Protein AF-A0A069PMW6-F1 (afdb_monomer)

Organism: NCBI:txid60547

InterPro domains:
  IPR008471 MnmC-like methyltransferase [PF05430] (76-139)
  IPR029063 S-adenosyl-L-methionine-dependent methyltransferase superfamily [G3DSA:3.40.50.150] (1-145)

Radius of gyration: 25.97 Å; Cα contacts (8 Å, |Δi|>4): 216; chains: 1; bounding box: 76×55×66 Å

Sequence (167 aa):
MFLQGNGLPGRWQGQPRFTVLETGFGMGINFLATWAAWRSDPARCERLHFVSIEKHPLSAQDLRCAYAATVTDESLATLAAMLADAWPPLVPGAHQLPFDAGRVTLTLAFGDAADVLPTLSLRANAFFSTALRPRRTPTCGRPRSSVRSRVSPTTARRSPPTPAPET

Secondary structure (DSSP, 8-state):
--TGGGTTTGGGTT-SEEEEEEE--TT-HHHHHHHHHHHH-TT--SEEEEEEEESSPPPHHHHHHHHHHH---HHHHHHHHHHHHSPPPS-SEEEEEEEGGGTEEEEEEES-HHHHGGG-----SEEEE--------------------------------------

Mean predicted aligned error: 11.06 Å

Nearest PDB structures (foldseek):
  3sgl-assembly1_A  TM=8.941E-01  e=2.705E-12  Yersinia pestis
  3pvc-assembly1_A  TM=8.793E-01  e=3.282E-12  Yersinia pestis
  5b3g-assembly1_B  TM=5.233E-01  e=8.475E-02  Arabidopsis thaliana
  5b3g-assembly1_A  TM=5.828E-01  e=3.732E-01  Arabidopsis thaliana
  5b3h-assembly1_B  TM=4.634E-01  e=4.528E-01  Arabidopsis thaliana

Structure (mmCIF, N/CA/C/O backbone):
data_AF-A0A069PMW6-F1
#
_entry.id   AF-A0A069PMW6-F1
#
loop_
_atom_site.group_PDB
_atom_site.id
_atom_site.type_symbol
_atom_site.label_atom_id
_atom_site.label_alt_id
_atom_site.label_comp_id
_atom_site.label_asym_id
_atom_site.label_entity_id
_atom_site.label_seq_id
_atom_site.pdbx_PDB_ins_code
_atom_site.Cartn_x
_atom_site.Cartn_y
_atom_site.Cartn_z
_atom_site.occupancy
_atom_site.B_iso_or_equiv
_atom_site.auth_seq_id
_atom_site.auth_comp_id
_atom_site.auth_asym_id
_atom_site.auth_atom_id
_atom_site.pdbx_PDB_model_num
ATOM 1 N N . MET A 1 1 ? 3.753 13.702 4.178 1.00 61.84 1 MET A N 1
ATOM 2 C CA . MET A 1 1 ? 3.633 14.260 2.813 1.00 61.84 1 MET A CA 1
ATOM 3 C C . MET A 1 1 ? 2.418 13.755 2.021 1.00 61.84 1 MET A C 1
ATOM 5 O O . MET A 1 1 ? 1.779 14.613 1.452 1.00 61.84 1 MET A O 1
ATOM 9 N N . PHE A 1 2 ? 1.974 12.487 2.014 1.00 76.50 2 PHE A N 1
ATOM 10 C CA . PHE A 1 2 ? 0.646 12.140 1.426 1.00 76.50 2 PHE A CA 1
ATOM 11 C C . PHE A 1 2 ? -0.470 11.890 2.455 1.00 76.50 2 PHE A C 1
ATOM 13 O O . PHE A 1 2 ? -1.629 12.194 2.183 1.00 76.50 2 PHE A O 1
ATOM 20 N N . LEU A 1 3 ? -0.117 11.423 3.659 1.00 80.06 3 LEU A N 1
ATOM 21 C CA . LEU A 1 3 ? -1.062 11.170 4.756 1.00 80.06 3 LEU A CA 1
ATOM 22 C C . LEU A 1 3 ? -1.833 12.434 5.174 1.00 80.06 3 LEU A C 1
ATOM 24 O O . LEU A 1 3 ? -3.049 12.491 5.015 1.00 80.06 3 LEU A O 1
ATOM 28 N N . GLN A 1 4 ? -1.126 13.479 5.620 1.00 81.81 4 GLN A N 1
ATOM 29 C CA . GLN A 1 4 ? -1.753 14.746 6.026 1.00 81.81 4 GLN A CA 1
ATOM 30 C C . GLN A 1 4 ? -2.557 15.397 4.891 1.00 81.81 4 GLN A C 1
ATOM 32 O O . GLN A 1 4 ? -3.679 15.838 5.117 1.00 81.81 4 GLN A O 1
ATOM 37 N N . GLY A 1 5 ? -2.033 15.388 3.658 1.00 83.12 5 GLY A N 1
ATOM 38 C CA . GLY A 1 5 ? -2.727 15.939 2.486 1.00 83.12 5 GLY A CA 1
ATOM 39 C C . GLY A 1 5 ? -4.024 15.207 2.125 1.00 83.12 5 GLY A C 1
ATOM 40 O O . GLY A 1 5 ? -4.877 15.771 1.451 1.00 83.12 5 GLY A O 1
ATOM 41 N N . ASN A 1 6 ? -4.204 13.975 2.608 1.00 87.44 6 ASN A N 1
ATOM 42 C CA . ASN A 1 6 ? -5.427 13.193 2.441 1.00 87.44 6 ASN A CA 1
ATOM 43 C C . ASN A 1 6 ? -6.307 13.169 3.701 1.00 87.44 6 ASN A C 1
ATOM 45 O O . ASN A 1 6 ? -7.272 12.404 3.732 1.00 87.44 6 ASN A O 1
ATOM 49 N N . GLY A 1 7 ? -6.006 13.979 4.726 1.00 87.88 7 GLY A N 1
ATOM 50 C CA . GLY A 1 7 ? -6.760 14.026 5.984 1.00 87.88 7 GLY A CA 1
ATOM 51 C C . GLY A 1 7 ? -6.569 12.791 6.871 1.00 87.88 7 GLY A C 1
ATOM 52 O O . GLY A 1 7 ? -7.466 12.435 7.636 1.00 87.88 7 GLY A O 1
ATOM 53 N N . LEU A 1 8 ? -5.432 12.102 6.741 1.00 89.44 8 LEU A N 1
ATOM 54 C CA . LEU A 1 8 ? -5.076 10.950 7.567 1.00 89.44 8 LEU A CA 1
ATOM 55 C C . LEU A 1 8 ? -4.234 11.388 8.776 1.00 89.44 8 LEU A C 1
ATOM 57 O O . LEU A 1 8 ? -3.388 12.276 8.628 1.00 89.44 8 LEU A O 1
ATOM 61 N N . PRO A 1 9 ? -4.434 10.773 9.956 1.00 91.31 9 PRO A N 1
ATOM 62 C CA . PRO A 1 9 ? -5.244 9.568 10.194 1.00 91.31 9 PRO A CA 1
ATOM 63 C C . PRO A 1 9 ? -6.767 9.782 10.288 1.00 91.31 9 PRO A C 1
ATOM 65 O O . PRO A 1 9 ? -7.516 8.845 10.038 1.00 91.31 9 PRO A O 1
ATOM 68 N N . GLY A 1 10 ? -7.246 10.996 10.579 1.00 93.75 10 GLY A N 1
ATOM 69 C CA . GLY A 1 10 ? -8.640 11.240 10.992 1.00 93.75 10 GLY A CA 1
ATOM 70 C C . GLY A 1 10 ? -9.726 10.592 10.122 1.00 93.75 10 GLY A C 1
ATOM 71 O O . GLY A 1 10 ? -10.688 10.041 10.644 1.00 93.75 10 GLY A O 1
ATOM 72 N N . ARG A 1 11 ? -9.569 10.571 8.793 1.00 95.44 11 ARG A N 1
ATOM 73 C CA . ARG A 1 11 ? -10.582 9.989 7.890 1.00 95.44 11 ARG A CA 1
ATOM 74 C C . ARG A 1 11 ? -10.703 8.466 7.931 1.00 95.44 11 ARG A C 1
ATOM 76 O O . ARG A 1 11 ? -11.743 7.959 7.515 1.00 95.44 11 ARG A O 1
ATOM 83 N N . TRP A 1 12 ? -9.677 7.732 8.365 1.00 96.12 12 TRP A N 1
ATOM 84 C CA . TRP A 1 12 ? -9.797 6.278 8.516 1.00 96.12 12 TRP A CA 1
ATOM 85 C C . TRP A 1 12 ? -10.333 5.877 9.887 1.00 96.12 12 TRP A C 1
ATOM 87 O O . TRP A 1 12 ? -10.639 4.706 10.094 1.00 96.12 12 TRP A O 1
ATOM 97 N N . GLN A 1 13 ? -10.424 6.810 10.836 1.00 96.19 13 GLN A N 1
ATOM 98 C CA . GLN A 1 13 ? -10.764 6.461 12.206 1.00 96.19 13 GLN A CA 1
ATOM 99 C C . GLN A 1 13 ? -12.230 6.049 12.316 1.00 96.19 13 GLN A C 1
ATOM 101 O O . GLN A 1 13 ? -13.107 6.658 11.701 1.00 96.19 13 GLN A O 1
ATOM 106 N N . GLY A 1 14 ? -12.487 4.964 13.051 1.00 92.00 14 GLY A N 1
ATOM 107 C CA . GLY A 1 14 ? -13.832 4.398 13.205 1.00 92.00 14 GLY A CA 1
ATOM 108 C C . GLY A 1 14 ? -14.451 3.819 11.923 1.00 92.00 14 GLY A C 1
ATOM 109 O O . GLY A 1 14 ? -15.633 3.488 11.917 1.00 92.00 14 GLY A O 1
ATOM 110 N N . GLN A 1 15 ? -13.688 3.695 10.831 1.00 96.00 15 GLN A N 1
ATOM 111 C CA . GLN A 1 15 ? -14.172 3.078 9.595 1.00 96.00 15 GLN A CA 1
ATOM 112 C C . GLN A 1 15 ? -13.934 1.558 9.609 1.00 96.00 15 GLN A C 1
ATOM 114 O O . GLN A 1 15 ? -12.859 1.113 10.012 1.00 96.00 15 GLN A O 1
ATOM 119 N N . PRO A 1 16 ? -14.855 0.733 9.080 1.0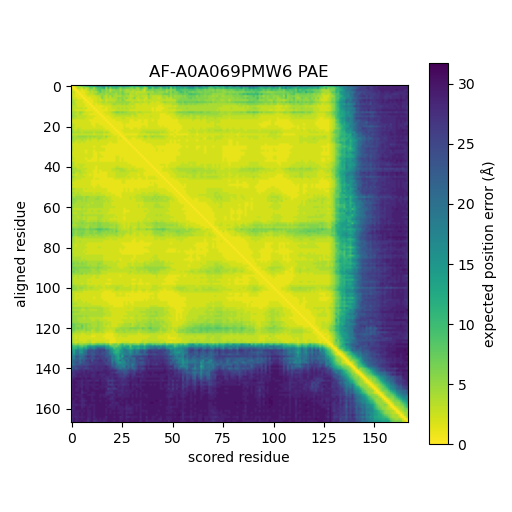0 96.62 16 PRO A N 1
ATOM 120 C CA . PRO A 1 16 ? -14.616 -0.709 8.959 1.00 96.62 16 PRO A CA 1
ATOM 121 C C . PRO A 1 16 ? -13.548 -1.026 7.899 1.00 96.62 16 PRO A C 1
ATOM 123 O O . PRO A 1 16 ? -12.825 -2.017 7.985 1.00 96.62 16 PRO A O 1
ATOM 126 N N . ARG A 1 17 ? -13.421 -0.178 6.873 1.00 97.00 17 ARG A N 1
ATOM 127 C CA . ARG A 1 17 ? -12.421 -0.325 5.813 1.00 97.00 17 ARG A CA 1
ATOM 128 C C . ARG A 1 17 ? -11.991 1.033 5.284 1.00 97.00 17 ARG A C 1
ATOM 130 O O . ARG A 1 17 ? -12.827 1.913 5.093 1.00 97.00 17 ARG A O 1
ATOM 137 N N . PHE A 1 18 ? -10.709 1.160 4.971 1.00 97.94 18 PHE A N 1
ATOM 138 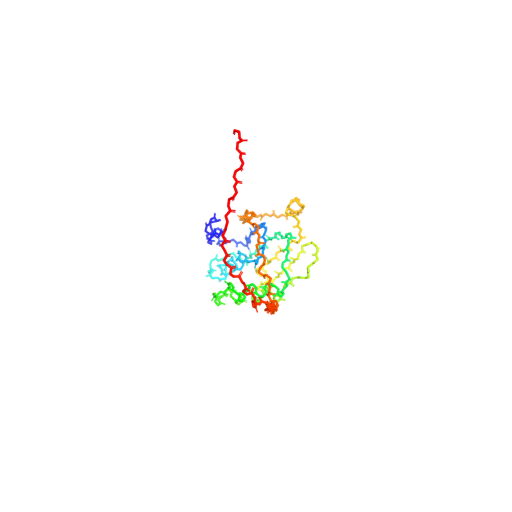C CA . PHE A 1 18 ? -10.162 2.318 4.280 1.00 97.94 18 PHE A CA 1
ATOM 139 C C . PHE A 1 18 ? -9.303 1.877 3.098 1.00 97.94 18 PHE A C 1
ATOM 141 O O . PHE A 1 18 ? -8.411 1.046 3.255 1.00 97.94 18 PHE A O 1
ATOM 148 N N . THR A 1 19 ? -9.575 2.426 1.915 1.0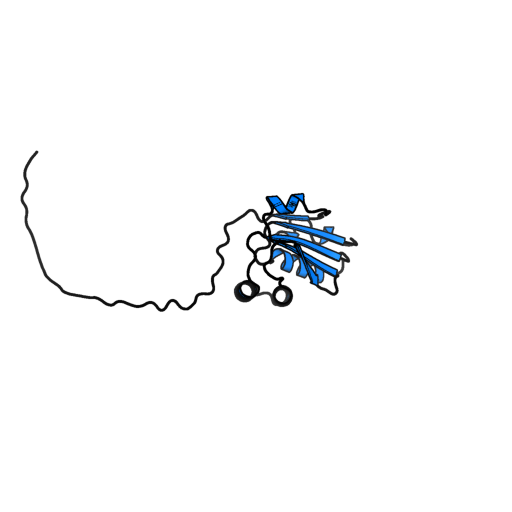0 98.12 19 THR A N 1
ATOM 149 C CA . THR A 1 19 ? -8.867 2.088 0.678 1.00 98.12 19 THR A CA 1
ATOM 150 C C . THR A 1 19 ? -8.064 3.282 0.173 1.00 98.12 19 THR A C 1
ATOM 152 O O . THR A 1 19 ? -8.620 4.359 -0.045 1.00 98.12 19 THR A O 1
ATOM 155 N N . VAL A 1 20 ? -6.767 3.093 -0.047 1.00 97.56 20 VAL A N 1
ATOM 156 C CA . VAL A 1 20 ? -5.882 4.071 -0.695 1.00 97.56 20 VAL A CA 1
ATOM 157 C C . VAL A 1 20 ? -5.577 3.578 -2.102 1.00 97.56 20 VAL A C 1
ATOM 159 O O . VAL A 1 20 ? -5.247 2.407 -2.263 1.00 97.56 20 VAL A O 1
ATOM 162 N N . LEU A 1 21 ? -5.678 4.452 -3.104 1.00 96.75 21 LEU A N 1
ATOM 163 C CA . LEU A 1 21 ? -5.191 4.183 -4.456 1.00 96.75 21 LEU A CA 1
ATOM 164 C C . LEU A 1 21 ? -3.953 5.030 -4.743 1.00 96.75 21 LEU A C 1
ATOM 166 O O . LEU A 1 21 ? -3.966 6.240 -4.534 1.00 96.75 21 LEU A O 1
ATOM 170 N N . GLU A 1 22 ? -2.909 4.404 -5.264 1.00 95.69 22 GLU A N 1
ATOM 171 C CA . GLU A 1 22 ? -1.667 5.045 -5.664 1.00 95.69 22 GLU A CA 1
ATOM 172 C C . GLU A 1 22 ? -1.311 4.732 -7.120 1.00 95.69 22 GLU A C 1
ATOM 174 O O . GLU A 1 22 ? -1.521 3.627 -7.622 1.00 95.69 22 GLU A O 1
ATOM 179 N N . THR A 1 23 ? -0.715 5.717 -7.788 1.00 93.56 23 THR A N 1
ATOM 180 C CA . THR A 1 23 ? -0.028 5.529 -9.068 1.00 93.56 23 THR A CA 1
ATOM 181 C C . THR A 1 23 ? 1.469 5.772 -8.882 1.00 93.56 23 THR A C 1
ATOM 183 O O . THR A 1 23 ? 1.874 6.866 -8.469 1.00 93.56 23 THR A O 1
ATOM 186 N N . GLY A 1 24 ? 2.279 4.766 -9.212 1.00 92.94 24 GLY A N 1
ATOM 187 C CA . GLY A 1 24 ? 3.731 4.756 -9.038 1.00 92.94 24 GLY A CA 1
ATOM 188 C C . GLY A 1 24 ? 4.147 4.294 -7.643 1.00 92.94 24 GLY A C 1
ATOM 189 O O . GLY A 1 24 ? 4.449 5.119 -6.783 1.00 92.94 24 GLY A O 1
ATOM 190 N N . PHE A 1 25 ? 4.205 2.977 -7.430 1.00 95.06 25 PHE A N 1
ATOM 191 C CA . PHE A 1 25 ? 4.628 2.389 -6.155 1.00 95.06 25 PHE A CA 1
ATOM 192 C C . PHE A 1 25 ? 6.104 2.675 -5.840 1.00 95.06 25 PHE A C 1
ATOM 194 O O . PHE A 1 25 ? 6.483 2.978 -4.707 1.00 95.06 25 PHE A O 1
ATOM 201 N N . GLY A 1 26 ? 6.972 2.573 -6.846 1.00 93.00 26 GLY A N 1
ATOM 202 C CA . GLY A 1 26 ? 8.410 2.766 -6.746 1.00 93.00 26 GLY A CA 1
ATOM 203 C C . GLY A 1 26 ? 9.071 1.845 -5.719 1.00 93.00 26 GLY A C 1
ATOM 204 O O . GLY A 1 26 ? 9.311 0.671 -5.973 1.00 93.00 26 GLY A O 1
ATOM 205 N N . MET A 1 27 ? 9.447 2.419 -4.575 1.00 93.50 27 MET A N 1
ATOM 206 C CA . MET A 1 27 ? 10.034 1.710 -3.426 1.00 93.50 27 MET A CA 1
ATOM 207 C C . MET A 1 27 ? 8.981 1.334 -2.371 1.00 93.50 27 MET A C 1
ATOM 209 O O . MET A 1 27 ? 9.327 0.766 -1.346 1.00 93.50 27 MET A O 1
ATOM 213 N N . GLY A 1 28 ? 7.713 1.702 -2.546 1.00 94.75 28 GLY A N 1
ATOM 214 C CA . GLY A 1 28 ? 6.663 1.457 -1.559 1.00 94.75 28 GLY A CA 1
ATOM 215 C C . GLY A 1 28 ? 6.744 2.335 -0.311 1.00 94.75 28 GLY A C 1
ATOM 216 O O . GLY A 1 28 ? 6.085 2.035 0.676 1.00 94.75 28 GLY A O 1
ATOM 217 N N . ILE A 1 29 ? 7.523 3.424 -0.321 1.00 93.94 29 ILE A N 1
ATOM 218 C CA . ILE A 1 29 ? 7.710 4.288 0.862 1.00 93.94 29 ILE A CA 1
ATOM 219 C C . ILE A 1 29 ? 6.380 4.868 1.357 1.00 93.94 29 ILE A C 1
ATOM 221 O O . ILE A 1 29 ? 6.139 4.919 2.560 1.00 93.94 29 ILE A O 1
ATOM 225 N N . ASN A 1 30 ? 5.487 5.256 0.445 1.00 94.44 30 ASN A N 1
ATOM 226 C CA . ASN A 1 30 ? 4.158 5.736 0.812 1.00 94.44 30 ASN A CA 1
ATOM 227 C C . ASN A 1 30 ? 3.311 4.641 1.468 1.00 94.44 30 ASN A C 1
ATOM 229 O O . ASN A 1 30 ? 2.649 4.909 2.471 1.00 94.44 30 ASN A O 1
ATOM 233 N N . PHE A 1 31 ? 3.352 3.414 0.943 1.00 97.00 31 PHE A N 1
ATOM 234 C CA . PHE A 1 31 ? 2.686 2.270 1.559 1.00 97.00 31 PHE A CA 1
ATOM 235 C C . PHE A 1 31 ? 3.261 1.976 2.949 1.00 97.00 31 PHE A C 1
ATOM 237 O O . PHE A 1 31 ? 2.494 1.902 3.902 1.00 97.00 31 PHE A O 1
ATOM 244 N N . LEU A 1 32 ? 4.589 1.910 3.096 1.00 96.56 32 LEU A N 1
ATOM 245 C CA . LEU A 1 32 ? 5.257 1.675 4.381 1.00 96.56 32 LEU A CA 1
ATOM 246 C C . LEU A 1 32 ? 4.904 2.748 5.416 1.00 96.56 32 LEU A C 1
ATOM 248 O O . LEU A 1 32 ? 4.539 2.421 6.541 1.00 96.56 32 LEU A O 1
ATOM 252 N N . ALA A 1 33 ? 4.934 4.025 5.029 1.00 94.88 33 ALA A N 1
ATOM 253 C CA . ALA A 1 33 ? 4.547 5.124 5.908 1.00 94.88 33 ALA A CA 1
ATOM 254 C C . ALA A 1 33 ? 3.060 5.060 6.294 1.00 94.88 33 ALA A C 1
ATOM 256 O O . ALA A 1 33 ? 2.703 5.323 7.441 1.00 94.88 33 ALA A O 1
ATOM 257 N N . THR A 1 34 ? 2.187 4.691 5.352 1.00 96.69 34 THR A N 1
ATOM 258 C CA . THR A 1 34 ? 0.747 4.524 5.606 1.00 96.69 34 THR A CA 1
ATOM 259 C C . THR A 1 34 ? 0.487 3.363 6.548 1.00 96.69 34 THR A C 1
ATOM 261 O O . THR A 1 34 ? -0.308 3.487 7.474 1.00 96.69 34 THR A O 1
ATOM 264 N N . TRP A 1 35 ? 1.191 2.257 6.344 1.00 97.50 35 TRP A N 1
ATOM 265 C CA . TRP A 1 35 ? 1.094 1.072 7.170 1.00 97.50 35 TRP A CA 1
ATOM 266 C C . TRP A 1 35 ? 1.608 1.328 8.594 1.00 97.50 35 TRP A C 1
ATOM 268 O O . TRP A 1 35 ? 0.920 0.994 9.558 1.00 97.50 35 TRP A O 1
ATOM 278 N N . ALA A 1 36 ? 2.752 2.002 8.741 1.00 96.31 36 ALA A N 1
ATOM 279 C CA . ALA A 1 36 ? 3.273 2.422 10.041 1.00 96.31 36 ALA A CA 1
ATOM 280 C C . ALA A 1 36 ? 2.283 3.339 10.774 1.00 96.31 36 ALA A C 1
ATOM 282 O O . ALA A 1 36 ? 1.930 3.076 11.921 1.00 96.31 36 ALA A O 1
ATOM 283 N N . ALA A 1 37 ? 1.771 4.371 10.097 1.00 95.75 37 ALA A N 1
ATOM 284 C CA . ALA A 1 37 ? 0.790 5.284 10.678 1.00 95.75 37 ALA A CA 1
ATOM 285 C C . ALA A 1 37 ? -0.516 4.572 11.064 1.00 95.75 37 ALA A C 1
ATOM 287 O O . ALA A 1 37 ? -1.077 4.863 12.117 1.00 95.75 37 ALA A O 1
ATOM 288 N N . TRP A 1 38 ? -0.974 3.612 10.254 1.00 97.06 38 TRP A N 1
ATOM 289 C CA . TRP A 1 38 ? -2.129 2.781 10.583 1.00 97.06 38 TRP A CA 1
ATOM 290 C C . TRP A 1 38 ? -1.868 1.942 11.836 1.00 97.06 38 TRP A C 1
ATOM 292 O O . TRP A 1 38 ? -2.690 1.963 12.740 1.00 97.06 38 TRP A O 1
ATOM 302 N N . ARG A 1 39 ? -0.718 1.260 11.951 1.00 95.94 39 ARG A N 1
ATOM 303 C CA . ARG A 1 39 ? -0.365 0.464 13.145 1.00 95.94 39 ARG A CA 1
ATOM 304 C C . ARG A 1 39 ? -0.307 1.304 14.421 1.00 95.94 39 ARG A C 1
ATOM 306 O O . ARG A 1 39 ? -0.739 0.832 15.472 1.00 95.94 39 ARG A O 1
ATOM 313 N N . SER A 1 40 ? 0.218 2.521 14.320 1.00 95.19 40 SER A N 1
ATOM 314 C CA . SER A 1 40 ? 0.392 3.433 15.453 1.00 95.19 40 SER A CA 1
ATOM 315 C C . SER A 1 40 ? -0.896 4.129 15.892 1.00 95.19 40 SER A C 1
ATOM 317 O O . SER A 1 40 ? -0.936 4.678 16.989 1.00 95.19 40 SER A O 1
ATOM 319 N N . ASP A 1 41 ? -1.949 4.118 15.071 1.00 96.25 41 ASP A N 1
ATOM 320 C CA . ASP A 1 41 ? -3.222 4.741 15.421 1.00 96.25 41 ASP A CA 1
ATOM 321 C C . ASP A 1 41 ? -4.120 3.759 16.208 1.00 96.25 41 ASP A C 1
ATOM 323 O O . ASP A 1 41 ? -4.512 2.715 15.672 1.00 96.25 41 ASP A O 1
ATOM 327 N N . PRO A 1 42 ? -4.471 4.049 17.476 1.00 95.38 42 PRO A N 1
ATOM 328 C CA . PRO A 1 42 ? -5.387 3.212 18.251 1.00 95.38 42 PRO A CA 1
ATOM 329 C C . PRO A 1 42 ? -6.832 3.265 17.732 1.00 95.38 42 PRO A C 1
ATOM 331 O O . PRO A 1 42 ? -7.582 2.317 17.943 1.00 95.38 42 PRO A O 1
ATOM 334 N N . ALA A 1 43 ? -7.219 4.339 17.038 1.00 96.88 43 ALA A N 1
ATOM 335 C CA . ALA A 1 43 ? -8.551 4.533 16.467 1.00 96.88 43 ALA A CA 1
ATOM 336 C C . ALA A 1 43 ? -8.629 4.134 14.983 1.00 96.88 43 ALA A C 1
ATOM 338 O O . ALA A 1 43 ? -9.624 4.432 14.319 1.00 96.88 43 ALA A O 1
ATOM 339 N N . ARG A 1 44 ? -7.585 3.484 14.452 1.00 97.06 44 ARG A N 1
ATOM 340 C CA . ARG A 1 44 ? -7.474 3.041 13.054 1.00 97.06 44 ARG A CA 1
ATOM 341 C C . ARG A 1 44 ? -8.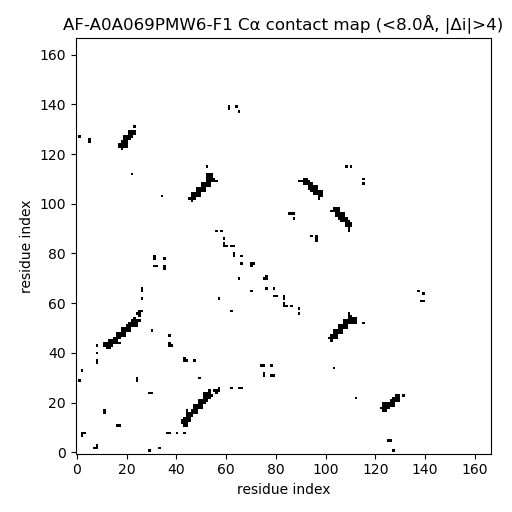693 2.264 12.555 1.00 97.06 44 ARG A C 1
ATOM 343 O O . ARG A 1 44 ? -9.380 1.591 13.321 1.00 97.06 44 ARG A O 1
ATOM 350 N N . CYS A 1 45 ? -8.895 2.279 11.238 1.00 97.38 45 CYS A N 1
ATOM 351 C CA . CYS A 1 45 ? -9.863 1.387 10.601 1.00 97.38 45 CYS A CA 1
ATOM 352 C C . CYS A 1 45 ? -9.523 -0.094 10.821 1.00 97.38 45 CYS A C 1
ATOM 354 O O . CYS A 1 45 ? -8.349 -0.452 10.938 1.00 97.38 45 CYS A O 1
ATOM 356 N N . GLU A 1 46 ? -10.530 -0.970 10.792 1.00 96.75 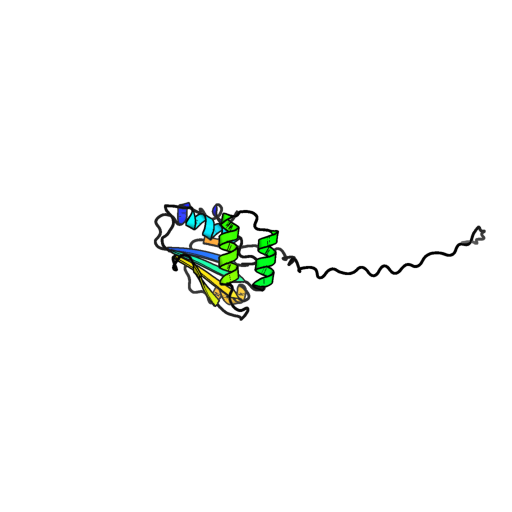46 GLU A N 1
ATOM 357 C CA . GLU A 1 46 ? -10.312 -2.414 10.977 1.00 96.75 46 GLU A CA 1
ATOM 358 C C . GLU A 1 46 ? -9.483 -3.032 9.843 1.00 96.75 46 GLU A C 1
ATOM 360 O O . GLU A 1 46 ? -8.657 -3.918 10.081 1.00 96.75 46 GLU A O 1
ATOM 365 N N . ARG A 1 47 ? -9.707 -2.565 8.605 1.00 97.88 47 ARG A N 1
ATOM 366 C CA . ARG A 1 47 ? -9.025 -3.053 7.401 1.00 97.88 47 ARG A CA 1
ATOM 367 C C . ARG A 1 47 ? -8.497 -1.920 6.530 1.00 97.88 47 ARG A C 1
ATOM 369 O O . ARG A 1 47 ? -9.269 -1.115 6.009 1.00 97.88 47 ARG A O 1
ATOM 376 N N . LEU A 1 48 ? -7.192 -1.927 6.285 1.00 98.38 48 LEU A N 1
ATOM 377 C CA . LEU A 1 48 ? -6.532 -1.053 5.323 1.00 98.38 48 LEU A CA 1
ATOM 378 C C . LEU A 1 48 ? -6.290 -1.814 4.016 1.00 98.38 48 LEU A C 1
ATOM 380 O O . LEU A 1 48 ? -5.613 -2.841 3.996 1.00 98.38 48 LEU A O 1
ATOM 384 N N . HIS A 1 49 ? -6.805 -1.287 2.909 1.00 98.50 49 HIS A N 1
ATOM 385 C CA . HIS A 1 49 ? -6.503 -1.785 1.570 1.00 98.50 49 HIS A CA 1
ATOM 386 C C . HIS A 1 49 ? -5.706 -0.732 0.811 1.00 98.50 49 HIS A C 1
ATOM 388 O O . HIS A 1 49 ? -6.198 0.354 0.532 1.00 98.50 49 HIS A O 1
ATOM 394 N N . PHE A 1 50 ? -4.460 -1.036 0.488 1.00 98.44 50 PHE A N 1
ATOM 395 C CA . PHE A 1 50 ? -3.622 -0.172 -0.324 1.00 98.44 50 PHE A CA 1
ATOM 396 C C . PHE A 1 50 ? -3.542 -0.763 -1.725 1.00 98.44 50 PHE A C 1
ATOM 398 O O . PHE A 1 50 ? -3.124 -1.903 -1.887 1.00 98.44 50 PHE A O 1
ATOM 405 N N . VAL A 1 51 ? -3.959 -0.015 -2.735 1.00 98.12 51 VAL A N 1
ATOM 406 C CA . VAL A 1 51 ? -3.875 -0.417 -4.138 1.00 98.12 51 VAL A CA 1
ATOM 407 C C . VAL A 1 51 ? -2.858 0.479 -4.806 1.00 98.12 51 VAL A C 1
ATOM 409 O O . VAL A 1 51 ? -2.983 1.695 -4.722 1.00 98.12 51 VAL A O 1
ATOM 412 N N . SER A 1 52 ? -1.853 -0.096 -5.452 1.00 97.31 52 SER A N 1
ATOM 413 C CA . SER A 1 52 ? -0.860 0.679 -6.187 1.00 97.31 52 SER A CA 1
ATOM 414 C C . SER A 1 52 ? -0.578 0.068 -7.545 1.00 97.31 52 SER A C 1
ATOM 416 O O . SER A 1 52 ? -0.588 -1.155 -7.703 1.00 97.31 52 SER A O 1
ATOM 418 N N . ILE A 1 53 ? -0.341 0.933 -8.524 1.00 96.44 53 ILE A N 1
ATOM 419 C CA . ILE A 1 53 ? -0.011 0.555 -9.896 1.00 96.44 53 ILE A CA 1
ATOM 420 C C . ILE A 1 53 ? 1.435 0.949 -10.169 1.00 96.44 53 ILE A C 1
ATOM 422 O O . ILE A 1 53 ? 1.821 2.095 -9.938 1.00 96.44 53 ILE A O 1
ATOM 426 N N . GLU A 1 54 ? 2.232 0.015 -10.677 1.00 95.81 54 GLU A N 1
ATOM 427 C CA . GLU A 1 54 ? 3.642 0.235 -10.981 1.00 95.81 54 GLU A CA 1
ATOM 428 C C . GLU A 1 54 ? 4.006 -0.312 -12.359 1.00 95.81 54 GLU A C 1
ATOM 430 O O . GLU A 1 54 ? 3.810 -1.489 -12.657 1.00 95.81 54 GLU A O 1
ATOM 435 N N . LYS A 1 55 ? 4.597 0.549 -13.188 1.00 94.94 55 LYS A N 1
ATOM 436 C CA . LYS A 1 55 ? 5.013 0.205 -14.550 1.00 94.94 55 LYS A CA 1
ATOM 437 C C . LYS A 1 55 ? 6.387 -0.464 -14.583 1.00 94.94 55 LYS A C 1
ATOM 439 O O . LYS A 1 55 ? 6.655 -1.292 -15.450 1.00 94.94 55 LYS A O 1
ATOM 444 N N . HIS A 1 56 ? 7.264 -0.103 -13.651 1.00 94.06 56 HIS A N 1
ATOM 445 C CA . HIS A 1 56 ? 8.657 -0.535 -13.595 1.00 94.06 56 HIS A CA 1
ATOM 446 C C . HIS A 1 56 ? 9.007 -1.044 -12.187 1.00 94.06 56 HIS A C 1
ATOM 448 O O . HIS A 1 56 ? 9.746 -0.378 -11.449 1.00 94.06 56 HIS A O 1
ATOM 454 N N . PRO A 1 57 ? 8.467 -2.209 -11.780 1.00 94.38 57 PRO A N 1
ATOM 455 C CA . PRO A 1 57 ? 8.709 -2.736 -10.447 1.00 94.38 57 PRO A CA 1
ATOM 456 C C . PRO A 1 57 ? 10.179 -3.113 -10.258 1.00 94.38 57 PRO A C 1
ATOM 458 O O . PRO A 1 57 ? 10.831 -3.648 -11.155 1.00 94.38 57 PRO A O 1
ATOM 461 N N . LEU A 1 58 ? 10.701 -2.833 -9.063 1.00 94.62 58 LEU A N 1
ATOM 462 C CA . LEU A 1 58 ? 12.033 -3.277 -8.659 1.00 94.62 58 LEU A CA 1
ATOM 463 C C . LEU A 1 58 ? 12.041 -4.788 -8.413 1.00 94.62 58 LEU A C 1
ATOM 465 O O . LEU A 1 58 ? 11.035 -5.365 -7.995 1.00 94.62 58 LEU A O 1
ATOM 469 N N . SER A 1 59 ? 13.205 -5.415 -8.595 1.00 95.81 59 SER A N 1
ATOM 470 C CA . SER A 1 59 ? 13.428 -6.760 -8.064 1.00 95.81 59 SER A CA 1
ATOM 471 C C . SER A 1 59 ? 13.398 -6.740 -6.535 1.00 95.81 59 SER A C 1
ATOM 473 O O . SER A 1 59 ? 13.719 -5.725 -5.914 1.00 95.81 59 SER A O 1
ATOM 475 N N . ALA A 1 60 ? 13.054 -7.871 -5.912 1.00 94.94 60 ALA A N 1
ATOM 476 C CA . ALA A 1 60 ? 13.087 -7.991 -4.453 1.00 94.94 60 ALA A CA 1
ATOM 477 C C . ALA A 1 60 ? 14.481 -7.646 -3.892 1.00 94.94 60 ALA A C 1
ATOM 479 O O . ALA A 1 60 ? 14.595 -7.004 -2.850 1.00 94.94 60 ALA A O 1
ATOM 480 N N . GLN A 1 61 ? 15.546 -8.018 -4.611 1.00 95.69 61 GLN A N 1
ATOM 481 C CA . GLN A 1 61 ? 16.917 -7.711 -4.217 1.00 95.69 61 GLN A CA 1
ATOM 482 C C . GLN A 1 61 ? 17.218 -6.209 -4.295 1.00 95.69 61 GLN A C 1
ATOM 484 O O . GLN A 1 61 ? 17.751 -5.644 -3.341 1.00 95.69 61 GLN A O 1
ATOM 489 N N . ASP A 1 62 ? 16.852 -5.545 -5.395 1.00 95.75 62 ASP A N 1
ATOM 490 C CA . ASP A 1 62 ? 17.045 -4.095 -5.536 1.00 95.75 62 ASP A CA 1
ATOM 491 C C . ASP A 1 62 ? 16.214 -3.319 -4.513 1.00 95.75 62 ASP A C 1
ATOM 493 O O . ASP A 1 62 ? 16.665 -2.299 -3.992 1.00 95.75 62 ASP A O 1
ATOM 497 N N . LEU A 1 63 ? 15.022 -3.822 -4.184 1.00 95.69 63 LEU A N 1
ATOM 498 C CA . LEU A 1 63 ? 14.166 -3.250 -3.155 1.00 95.69 63 LEU A CA 1
ATOM 499 C C . LEU A 1 63 ? 14.834 -3.315 -1.772 1.00 95.69 63 LEU A C 1
ATOM 501 O O . LEU A 1 63 ? 14.906 -2.296 -1.087 1.00 95.69 63 LEU A O 1
ATOM 505 N N . ARG A 1 64 ? 15.411 -4.466 -1.392 1.00 95.94 64 ARG A N 1
ATOM 506 C CA . ARG A 1 64 ? 16.186 -4.613 -0.143 1.00 95.94 64 ARG A CA 1
ATOM 507 C C . ARG A 1 64 ? 17.381 -3.670 -0.097 1.00 95.94 64 ARG A C 1
ATOM 509 O O . ARG A 1 64 ? 17.589 -2.999 0.911 1.00 95.94 64 ARG A O 1
ATOM 516 N N . CYS A 1 65 ? 18.140 -3.585 -1.189 1.00 95.38 65 CYS A N 1
ATOM 517 C CA . CYS A 1 65 ? 19.272 -2.666 -1.296 1.00 95.38 65 CYS A CA 1
ATOM 518 C C . CYS A 1 65 ? 18.828 -1.208 -1.115 1.00 95.38 65 CYS A C 1
ATOM 520 O O . CYS A 1 65 ? 19.458 -0.452 -0.377 1.00 95.38 65 CYS A O 1
ATOM 522 N N . ALA A 1 66 ? 17.724 -0.816 -1.755 1.00 94.06 66 ALA A N 1
ATOM 523 C CA . ALA A 1 66 ? 17.171 0.523 -1.616 1.00 94.06 66 ALA A CA 1
ATOM 524 C C . ALA A 1 66 ? 16.740 0.808 -0.170 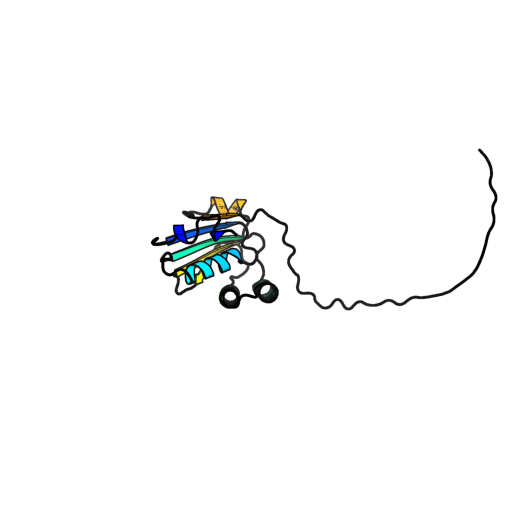1.00 94.06 66 ALA A C 1
ATOM 526 O O . ALA A 1 66 ? 17.027 1.890 0.342 1.00 94.06 66 ALA A O 1
ATOM 527 N N . TYR A 1 67 ? 16.108 -0.151 0.510 1.00 96.12 67 TYR A N 1
ATOM 528 C CA . TYR A 1 67 ? 15.726 0.000 1.913 1.00 96.12 67 TYR A CA 1
ATOM 529 C C . TYR A 1 67 ? 16.929 0.159 2.831 1.00 96.12 67 TYR A C 1
ATOM 531 O O . TYR A 1 67 ? 16.961 1.121 3.589 1.00 96.12 67 TYR A O 1
ATOM 539 N N . ALA A 1 68 ? 17.952 -0.684 2.692 1.00 93.69 68 ALA A N 1
ATOM 540 C CA . ALA A 1 68 ? 19.175 -0.573 3.487 1.00 93.69 68 ALA A CA 1
ATOM 541 C C . ALA A 1 68 ? 19.866 0.797 3.337 1.00 93.69 68 ALA A C 1
ATOM 543 O O . ALA A 1 68 ? 20.500 1.278 4.271 1.00 93.69 68 ALA A O 1
ATOM 544 N N . ALA A 1 69 ? 19.739 1.434 2.170 1.00 92.94 69 ALA A N 1
ATOM 545 C CA . ALA A 1 69 ? 20.342 2.736 1.898 1.00 92.94 69 ALA A CA 1
ATOM 546 C C . ALA A 1 69 ? 19.480 3.940 2.318 1.00 92.94 69 ALA A C 1
ATOM 548 O O . ALA A 1 69 ? 20.015 5.037 2.465 1.00 92.94 69 ALA A O 1
ATOM 549 N N . THR A 1 70 ? 18.156 3.783 2.435 1.00 90.62 70 THR A N 1
ATOM 550 C CA . THR A 1 70 ? 17.225 4.928 2.547 1.00 90.62 70 THR A CA 1
ATOM 551 C C . THR A 1 70 ? 16.291 4.885 3.751 1.00 90.62 70 THR A C 1
ATOM 553 O O . THR A 1 70 ? 15.775 5.931 4.142 1.00 90.62 70 THR A O 1
ATOM 556 N N . VAL A 1 71 ? 16.066 3.715 4.350 1.00 91.88 71 VAL A N 1
ATOM 557 C CA . VAL A 1 71 ? 15.189 3.539 5.510 1.00 91.88 71 VAL A CA 1
ATOM 558 C C . VAL A 1 71 ? 16.056 3.449 6.758 1.00 91.88 71 VAL A C 1
ATOM 560 O O . VAL A 1 71 ? 16.653 2.416 7.037 1.00 91.88 71 VAL A O 1
ATOM 563 N N . THR A 1 72 ? 16.139 4.553 7.498 1.00 90.31 72 THR A N 1
ATOM 564 C CA . THR A 1 72 ? 16.919 4.647 8.745 1.00 90.31 72 THR A CA 1
ATOM 565 C C . THR A 1 72 ? 16.062 4.532 10.003 1.00 90.31 72 THR A C 1
ATOM 567 O O . THR A 1 72 ? 16.595 4.397 11.097 1.00 90.31 72 THR A O 1
ATOM 570 N N . ASP A 1 73 ? 14.740 4.639 9.866 1.00 91.25 73 ASP A N 1
ATOM 571 C CA . ASP A 1 73 ? 13.800 4.469 10.970 1.00 91.25 73 ASP A CA 1
ATOM 572 C C . ASP A 1 73 ? 13.547 2.975 11.207 1.00 91.25 73 ASP A C 1
ATOM 574 O O . ASP A 1 73 ? 13.090 2.273 10.304 1.00 91.25 73 ASP A O 1
ATOM 578 N N . GLU A 1 74 ? 13.836 2.499 12.419 1.00 89.56 74 GLU A N 1
ATOM 579 C CA . GLU A 1 74 ? 13.755 1.080 12.793 1.00 89.56 74 GLU A CA 1
ATOM 580 C C . GLU A 1 74 ? 12.338 0.502 12.630 1.00 89.56 74 GLU A C 1
ATOM 582 O O . GLU A 1 74 ? 12.149 -0.635 12.182 1.00 89.56 74 GLU A O 1
ATOM 587 N N . SER A 1 75 ? 11.316 1.304 12.945 1.00 88.69 75 SER A N 1
ATOM 588 C CA . SER A 1 75 ? 9.924 0.869 12.834 1.00 88.69 75 SER A CA 1
ATOM 589 C C . SER A 1 75 ? 9.536 0.648 11.372 1.00 88.69 75 SER A C 1
ATOM 591 O O . SER A 1 75 ? 8.896 -0.353 11.044 1.00 88.69 75 SER A O 1
ATOM 593 N N . LEU A 1 76 ? 9.997 1.523 10.471 1.00 94.19 76 LEU A N 1
ATOM 594 C CA . LEU A 1 76 ? 9.821 1.351 9.031 1.00 94.19 76 LEU A CA 1
ATOM 595 C C . LEU A 1 76 ? 10.707 0.237 8.475 1.00 94.19 76 LEU A C 1
ATOM 597 O O . LEU A 1 76 ? 10.252 -0.476 7.585 1.00 94.19 76 LEU A O 1
ATOM 601 N N . ALA A 1 77 ? 11.928 0.060 8.981 1.00 95.38 77 ALA A N 1
ATOM 602 C CA . ALA A 1 77 ? 12.846 -0.985 8.531 1.00 95.38 77 ALA A CA 1
ATOM 603 C C . ALA A 1 77 ? 12.236 -2.382 8.719 1.00 95.38 77 ALA A C 1
ATOM 605 O O . ALA A 1 77 ? 12.275 -3.205 7.803 1.00 95.38 77 ALA A O 1
ATOM 606 N N . THR A 1 78 ? 11.565 -2.612 9.851 1.00 96.06 78 THR A N 1
ATOM 607 C CA . THR A 1 78 ? 10.827 -3.858 10.109 1.00 96.06 78 THR A CA 1
ATOM 608 C C . THR A 1 78 ? 9.709 -4.086 9.082 1.00 96.06 78 THR A C 1
ATOM 610 O O . THR A 1 78 ? 9.561 -5.186 8.547 1.00 96.06 78 THR A O 1
ATOM 613 N N . LEU A 1 79 ? 8.923 -3.051 8.760 1.00 97.69 79 LEU A N 1
ATOM 614 C CA . LEU A 1 79 ? 7.869 -3.151 7.740 1.00 97.69 79 LEU A CA 1
ATOM 615 C C . LEU A 1 79 ? 8.444 -3.372 6.335 1.00 97.69 79 LEU A C 1
ATOM 617 O O . LEU A 1 79 ? 7.895 -4.140 5.546 1.00 97.69 79 LEU A O 1
ATOM 621 N N . ALA A 1 80 ? 9.557 -2.708 6.033 1.00 97.38 80 ALA A N 1
ATOM 622 C CA . ALA A 1 80 ? 10.255 -2.797 4.762 1.00 97.38 80 ALA A CA 1
ATOM 623 C C . ALA A 1 80 ? 10.814 -4.208 4.527 1.00 97.38 80 ALA A C 1
ATOM 625 O O . ALA A 1 80 ? 10.684 -4.743 3.426 1.00 97.38 80 ALA A O 1
ATOM 626 N N . ALA A 1 81 ? 11.362 -4.840 5.570 1.00 96.69 81 ALA A N 1
ATOM 627 C CA . ALA A 1 81 ? 11.795 -6.233 5.526 1.00 96.69 81 ALA A CA 1
ATOM 628 C C . ALA A 1 81 ? 10.621 -7.176 5.218 1.00 96.69 81 ALA A C 1
ATOM 630 O O . ALA A 1 81 ? 10.703 -7.945 4.263 1.00 96.69 81 ALA A O 1
ATOM 631 N N . MET A 1 82 ? 9.493 -7.038 5.931 1.00 97.56 82 MET A N 1
ATOM 632 C CA . MET A 1 82 ? 8.291 -7.847 5.671 1.00 97.56 82 MET A CA 1
ATOM 633 C C . MET A 1 82 ? 7.772 -7.686 4.236 1.00 97.56 82 MET A C 1
ATOM 635 O O . MET A 1 82 ? 7.385 -8.665 3.601 1.00 97.56 82 MET A O 1
ATOM 639 N N . LEU A 1 83 ? 7.775 -6.461 3.705 1.00 98.06 83 LEU A N 1
ATOM 640 C CA . LEU A 1 83 ? 7.374 -6.208 2.323 1.00 98.06 83 LEU A CA 1
ATOM 641 C C . LEU A 1 83 ? 8.338 -6.853 1.319 1.00 98.06 83 LEU A C 1
ATOM 643 O O . LEU A 1 83 ? 7.892 -7.436 0.334 1.00 98.06 83 LEU A O 1
ATOM 647 N N . ALA A 1 84 ? 9.646 -6.764 1.561 1.00 97.31 84 ALA A N 1
ATOM 648 C CA . ALA A 1 84 ? 10.650 -7.367 0.694 1.00 97.31 84 ALA A CA 1
ATOM 649 C C . ALA A 1 84 ? 10.625 -8.906 0.729 1.00 97.31 84 ALA A C 1
ATOM 651 O O . ALA A 1 84 ? 10.935 -9.543 -0.279 1.00 97.31 84 ALA A O 1
ATOM 652 N N . ASP A 1 85 ? 10.264 -9.506 1.866 1.00 97.38 85 ASP A N 1
ATOM 653 C CA . ASP A 1 85 ? 10.083 -10.955 2.018 1.00 97.38 85 ASP A CA 1
ATOM 654 C C . ASP A 1 85 ? 8.842 -11.461 1.281 1.00 97.38 85 ASP A C 1
ATOM 656 O O . ASP A 1 85 ? 8.882 -12.524 0.668 1.00 97.38 85 ASP A O 1
ATOM 660 N N . ALA A 1 86 ? 7.762 -10.679 1.285 1.00 97.56 86 ALA A N 1
ATOM 661 C CA . ALA A 1 86 ? 6.518 -11.008 0.596 1.00 97.56 86 ALA A CA 1
ATOM 662 C C . ALA A 1 86 ? 6.482 -10.560 -0.879 1.00 97.56 86 ALA A C 1
ATOM 664 O O . ALA A 1 86 ? 5.442 -10.686 -1.526 1.00 97.56 86 ALA A O 1
ATOM 665 N N . TRP A 1 87 ? 7.575 -9.997 -1.407 1.00 97.94 87 TRP A N 1
ATOM 666 C CA . TRP A 1 87 ? 7.587 -9.353 -2.721 1.00 97.94 87 TRP A CA 1
ATOM 667 C C . TRP A 1 87 ? 7.189 -10.331 -3.842 1.00 97.94 87 TRP A C 1
ATOM 669 O O . TRP A 1 87 ? 7.765 -11.420 -3.926 1.00 97.94 87 TRP A O 1
ATOM 679 N N . PRO A 1 88 ? 6.222 -9.979 -4.712 1.00 96.62 88 PRO A N 1
ATOM 680 C CA . PRO A 1 88 ? 5.684 -10.927 -5.674 1.00 96.62 88 PRO A CA 1
ATOM 681 C C . PRO A 1 88 ? 6.654 -11.148 -6.847 1.00 96.62 88 PRO A C 1
ATOM 683 O O . PRO A 1 88 ? 7.530 -10.314 -7.112 1.00 96.62 88 PRO A O 1
ATOM 686 N N . PRO A 1 89 ? 6.480 -12.239 -7.613 1.00 95.69 89 PRO A N 1
ATOM 687 C CA . PRO A 1 89 ? 7.162 -12.412 -8.890 1.00 95.69 89 PRO A CA 1
ATOM 688 C C . PRO A 1 89 ? 6.881 -11.236 -9.833 1.00 95.69 89 PRO A C 1
ATOM 690 O O . PRO A 1 89 ? 5.759 -10.736 -9.895 1.00 95.69 89 PRO A O 1
ATOM 693 N N . LEU A 1 90 ? 7.882 -10.827 -10.616 1.00 95.81 90 LEU A N 1
ATOM 694 C CA . LEU A 1 90 ? 7.779 -9.709 -11.565 1.00 95.81 90 LEU A CA 1
ATOM 695 C C . LEU A 1 90 ? 7.044 -10.105 -12.854 1.00 95.81 90 LEU A C 1
ATOM 697 O O . LEU A 1 90 ? 7.581 -9.991 -13.954 1.00 95.81 90 LEU A O 1
ATOM 701 N N . VAL A 1 91 ? 5.821 -10.605 -12.708 1.00 94.75 91 VAL A N 1
ATOM 702 C CA . VAL A 1 91 ? 4.938 -10.967 -13.819 1.00 94.75 91 VAL A CA 1
ATOM 703 C C . VAL A 1 91 ? 3.784 -9.965 -13.920 1.00 94.75 91 VAL A C 1
ATOM 705 O O . VAL A 1 91 ? 3.291 -9.520 -12.880 1.00 94.75 91 VAL A O 1
ATOM 708 N N . PRO A 1 92 ? 3.342 -9.587 -15.135 1.00 91.75 92 PRO A N 1
ATOM 709 C CA . PRO A 1 92 ? 2.228 -8.656 -15.308 1.00 91.75 92 PRO A CA 1
ATOM 710 C C . PRO A 1 92 ? 0.958 -9.099 -14.574 1.00 91.75 92 PRO A C 1
ATOM 712 O O . PRO A 1 92 ? 0.694 -10.295 -14.445 1.00 91.75 92 PRO A O 1
ATOM 715 N N . GLY A 1 93 ? 0.151 -8.127 -14.146 1.00 92.81 93 GLY A N 1
ATOM 716 C CA . GLY A 1 93 ? -1.116 -8.372 -13.454 1.00 92.81 93 GLY A CA 1
ATOM 717 C C . GLY A 1 93 ? -1.127 -7.890 -12.005 1.00 92.81 93 GLY A C 1
ATOM 718 O O . GLY A 1 93 ? -0.225 -7.181 -11.558 1.00 92.81 93 GLY A O 1
ATOM 719 N N . ALA A 1 94 ? -2.196 -8.235 -11.286 1.00 95.56 94 ALA A N 1
ATOM 720 C CA . ALA A 1 94 ? -2.422 -7.804 -9.912 1.00 95.56 94 ALA A CA 1
ATOM 721 C C . ALA A 1 94 ? -1.989 -8.873 -8.904 1.00 95.56 94 ALA A C 1
ATOM 723 O O . ALA A 1 94 ? -2.427 -10.019 -8.963 1.00 95.56 94 ALA A O 1
ATOM 724 N N . HIS A 1 95 ? -1.185 -8.453 -7.932 1.00 97.62 95 HIS A N 1
ATOM 725 C CA . HIS A 1 95 ? -0.670 -9.283 -6.849 1.00 97.62 95 HIS A CA 1
ATOM 726 C C . HIS A 1 95 ? -1.270 -8.820 -5.529 1.00 97.62 95 HIS A C 1
ATOM 728 O O . HIS A 1 95 ? -1.279 -7.623 -5.247 1.00 97.62 95 HIS A O 1
ATOM 734 N N . GLN A 1 96 ? -1.772 -9.743 -4.710 1.00 97.56 96 GLN A N 1
ATOM 735 C CA . GLN A 1 96 ? -2.303 -9.420 -3.384 1.00 97.56 96 GLN A CA 1
ATOM 736 C C . GLN A 1 96 ? -1.361 -9.924 -2.297 1.00 97.56 96 GLN A C 1
ATOM 738 O O . GLN A 1 96 ? -1.093 -11.117 -2.199 1.00 97.56 96 GLN A O 1
ATOM 743 N N . LEU A 1 97 ? -0.883 -8.999 -1.472 1.00 98.31 97 LEU A N 1
ATOM 744 C CA . LEU A 1 97 ? 0.014 -9.265 -0.361 1.00 98.31 97 LEU A CA 1
ATOM 745 C C . LEU A 1 97 ? -0.720 -8.938 0.948 1.00 98.31 97 LEU A C 1
ATOM 747 O O . LEU A 1 97 ? -0.949 -7.757 1.243 1.00 98.31 97 LEU A O 1
ATOM 751 N N . PRO A 1 98 ? -1.139 -9.953 1.722 1.00 98.12 98 PRO A N 1
ATOM 752 C CA . PRO A 1 98 ? -1.734 -9.747 3.031 1.00 98.12 98 PRO A CA 1
ATOM 753 C C . PRO A 1 98 ? -0.654 -9.563 4.104 1.00 98.12 98 PRO A C 1
ATOM 755 O O . PRO A 1 98 ? 0.323 -10.303 4.173 1.00 98.12 98 PRO A O 1
ATOM 758 N N . PHE A 1 99 ? -0.885 -8.618 5.006 1.00 98.19 99 PHE A N 1
ATOM 759 C CA . PHE A 1 99 ? -0.060 -8.326 6.172 1.00 98.19 99 PHE A CA 1
ATOM 760 C C . PHE A 1 99 ? -0.944 -8.138 7.412 1.00 98.19 99 PHE A C 1
ATOM 762 O O . PHE A 1 99 ? -2.167 -8.010 7.312 1.00 98.19 99 PHE A O 1
ATOM 769 N N . ASP A 1 100 ? -0.340 -8.128 8.604 1.00 96.88 100 ASP A N 1
ATOM 770 C CA . ASP A 1 100 ? -1.057 -7.929 9.876 1.00 96.88 100 ASP A CA 1
ATOM 771 C C . ASP A 1 100 ? -2.265 -8.858 10.065 1.00 96.88 100 ASP A C 1
ATOM 773 O O . ASP A 1 100 ? -3.366 -8.419 10.407 1.00 96.88 100 ASP A O 1
ATOM 777 N N . ALA A 1 101 ? -2.060 -10.155 9.817 1.00 95.75 101 ALA A N 1
ATOM 778 C CA . ALA A 1 101 ? -3.122 -11.163 9.836 1.00 95.75 101 ALA A CA 1
ATOM 779 C C . ALA A 1 101 ? -4.298 -10.815 8.895 1.00 95.75 101 ALA A C 1
ATOM 781 O O . ALA A 1 101 ? -5.463 -11.031 9.221 1.00 95.75 101 ALA A O 1
ATOM 782 N N . GLY A 1 102 ? -3.992 -10.225 7.734 1.00 95.94 102 GLY A N 1
ATOM 783 C CA . GLY A 1 102 ? -4.966 -9.848 6.706 1.00 95.94 102 GLY A CA 1
ATOM 784 C C . GLY A 1 102 ? -5.674 -8.512 6.948 1.00 95.94 102 GLY A C 1
ATOM 785 O O . GLY A 1 102 ? -6.522 -8.121 6.146 1.00 95.94 102 GLY A O 1
ATOM 786 N N . ARG A 1 103 ? -5.343 -7.781 8.022 1.00 97.88 103 ARG A N 1
ATOM 787 C CA . ARG A 1 103 ? -5.905 -6.441 8.272 1.00 97.88 103 ARG A CA 1
ATOM 788 C C . ARG A 1 103 ? -5.319 -5.371 7.362 1.00 97.88 103 ARG A C 1
ATOM 790 O O . ARG A 1 103 ? -5.975 -4.365 7.114 1.00 97.88 103 ARG A O 1
ATOM 797 N N . VAL A 1 104 ? -4.117 -5.597 6.841 1.00 98.56 104 VAL A N 1
ATOM 798 C CA . VAL A 1 104 ? -3.503 -4.743 5.826 1.00 98.56 104 VAL A CA 1
ATOM 799 C C . VAL A 1 104 ? -3.348 -5.570 4.563 1.00 98.56 104 VAL A C 1
ATOM 801 O O . VAL A 1 104 ? -2.757 -6.640 4.589 1.00 98.56 104 VAL A O 1
ATOM 804 N N . THR A 1 105 ? -3.906 -5.107 3.452 1.00 98.56 105 THR A N 1
ATOM 805 C CA . THR A 1 105 ? -3.745 -5.760 2.149 1.00 98.56 105 THR A CA 1
ATOM 806 C C . THR A 1 105 ? -3.123 -4.774 1.182 1.00 98.56 105 THR A C 1
ATOM 808 O O . THR A 1 105 ? -3.671 -3.691 0.986 1.00 98.56 105 THR A O 1
ATOM 811 N N . LEU A 1 106 ? -2.013 -5.152 0.558 1.00 98.62 106 LEU A N 1
ATOM 812 C CA . LEU A 1 106 ? -1.463 -4.451 -0.595 1.00 98.62 106 LEU A CA 1
ATOM 813 C C . LEU A 1 106 ? -1.913 -5.176 -1.865 1.00 98.62 106 LEU A C 1
ATOM 815 O O . LEU A 1 106 ? -1.638 -6.358 -2.037 1.00 98.62 106 LEU A O 1
ATOM 819 N N . THR A 1 107 ? -2.604 -4.481 -2.761 1.00 98.25 107 THR A N 1
ATOM 820 C CA . THR A 1 107 ? -2.796 -4.921 -4.143 1.00 98.25 107 THR A CA 1
ATOM 821 C C . THR A 1 107 ? -1.835 -4.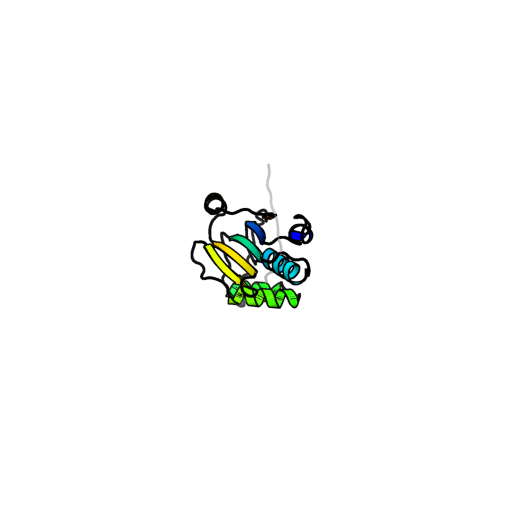149 -5.025 1.00 98.25 107 THR A C 1
ATOM 823 O O . THR A 1 107 ? -1.977 -2.939 -5.184 1.00 98.25 107 THR A O 1
ATOM 826 N N . LEU A 1 108 ? -0.854 -4.849 -5.577 1.00 97.62 108 LEU A N 1
ATOM 827 C CA . LEU A 1 108 ? 0.178 -4.278 -6.424 1.00 97.62 108 LEU A CA 1
ATOM 828 C C . LEU A 1 108 ? -0.048 -4.743 -7.861 1.00 97.62 108 LEU A C 1
ATOM 830 O O . LEU A 1 108 ? 0.099 -5.925 -8.163 1.00 97.62 108 LEU A O 1
ATOM 834 N N . ALA A 1 109 ? -0.459 -3.825 -8.729 1.00 97.12 109 ALA A N 1
ATOM 835 C CA . ALA A 1 109 ? -0.695 -4.104 -10.137 1.00 97.12 109 ALA A CA 1
ATOM 836 C C . ALA A 1 109 ? 0.522 -3.697 -10.969 1.00 97.12 109 ALA A C 1
ATOM 838 O O . ALA A 1 109 ? 0.895 -2.523 -11.002 1.00 97.12 109 ALA A O 1
ATOM 839 N N . PHE A 1 110 ? 1.132 -4.666 -11.649 1.00 96.56 110 PHE A N 1
ATOM 840 C CA . PHE A 1 110 ? 2.235 -4.423 -12.570 1.00 96.56 110 PHE A CA 1
ATOM 841 C C . PHE A 1 110 ? 1.703 -4.151 -13.974 1.00 96.56 110 PHE A C 1
ATOM 843 O O . PHE A 1 110 ? 1.160 -5.049 -14.623 1.00 96.56 110 PHE A O 1
ATOM 850 N N . GLY A 1 111 ? 1.851 -2.904 -14.422 1.00 94.50 111 GLY A N 1
ATOM 851 C CA . GLY A 1 111 ? 1.334 -2.415 -15.697 1.00 94.50 111 GLY A CA 1
ATOM 852 C C . GLY A 1 111 ? 1.343 -0.889 -15.796 1.00 94.50 111 GLY A C 1
ATOM 853 O O . GLY A 1 111 ? 1.667 -0.187 -14.835 1.00 94.50 111 GLY A O 1
ATOM 854 N N . ASP A 1 112 ? 0.996 -0.365 -16.972 1.00 93.56 112 ASP A N 1
ATOM 855 C CA . ASP A 1 112 ? 0.799 1.074 -17.149 1.00 93.56 112 ASP A CA 1
ATOM 856 C C . ASP A 1 112 ? -0.490 1.520 -16.443 1.00 93.56 112 ASP A C 1
ATOM 858 O O . ASP A 1 112 ? -1.525 0.856 -16.523 1.00 93.56 112 ASP A O 1
ATOM 862 N N . ALA A 1 113 ? -0.448 2.656 -15.747 1.00 91.94 113 ALA A N 1
ATOM 863 C CA . ALA A 1 113 ? -1.621 3.195 -15.071 1.00 91.94 113 ALA A CA 1
ATOM 864 C C . ALA A 1 113 ? -2.754 3.535 -16.050 1.00 91.94 113 ALA A C 1
ATOM 866 O O . ALA A 1 113 ? -3.916 3.371 -15.683 1.00 91.94 113 ALA A O 1
ATOM 867 N N . ALA A 1 114 ? -2.433 3.953 -17.281 1.00 91.69 114 ALA A N 1
ATOM 868 C CA . ALA A 1 114 ? -3.431 4.240 -18.309 1.00 91.69 114 ALA A CA 1
ATOM 869 C C . ALA A 1 114 ? -4.246 2.994 -18.699 1.00 91.69 114 ALA A C 1
ATOM 871 O O . ALA A 1 114 ? -5.441 3.110 -18.962 1.00 91.69 114 ALA A O 1
ATOM 872 N N . ASP A 1 115 ? -3.619 1.816 -18.665 1.00 93.62 115 ASP A N 1
ATOM 873 C CA . ASP A 1 115 ? -4.257 0.546 -19.014 1.00 93.62 115 ASP A CA 1
ATOM 874 C C . ASP A 1 115 ? -4.940 -0.098 -17.802 1.00 93.62 115 ASP A C 1
ATOM 876 O O . ASP A 1 115 ? -6.023 -0.666 -17.912 1.00 93.62 115 ASP A O 1
ATOM 880 N N . VAL A 1 116 ? -4.319 -0.003 -16.622 1.00 93.44 116 VAL A N 1
ATOM 881 C CA . VAL A 1 116 ? -4.800 -0.680 -15.412 1.00 93.44 116 VAL A CA 1
ATOM 882 C C . VAL A 1 116 ? -5.951 0.078 -14.754 1.00 93.44 116 VAL A C 1
ATOM 884 O O . VAL A 1 116 ? -6.937 -0.557 -14.382 1.00 93.44 116 VAL A O 1
ATOM 887 N N . LEU A 1 117 ? -5.875 1.409 -14.607 1.00 91.88 117 LEU A N 1
ATOM 888 C CA . LEU A 1 117 ? -6.892 2.187 -13.878 1.00 91.88 117 LEU A CA 1
ATOM 889 C C . LEU A 1 117 ? -8.329 1.945 -14.377 1.00 91.88 117 LEU A C 1
ATOM 891 O O . LEU A 1 117 ? -9.191 1.729 -13.525 1.00 91.88 117 LEU A O 1
ATOM 895 N N . PRO A 1 118 ? -8.614 1.910 -15.697 1.00 93.50 118 PRO A N 1
ATOM 896 C CA . PRO A 1 118 ? -9.964 1.642 -16.203 1.00 93.50 118 PRO A CA 1
ATOM 897 C C . PRO A 1 118 ? -10.503 0.248 -15.856 1.00 93.50 118 PRO A C 1
ATOM 899 O O . PRO A 1 118 ? -11.713 0.042 -15.859 1.00 93.50 118 PRO A O 1
ATOM 902 N N . THR A 1 119 ? -9.626 -0.716 -15.559 1.00 92.31 119 THR A N 1
ATOM 903 C CA . THR A 1 119 ? -10.014 -2.097 -15.220 1.00 92.31 119 THR A CA 1
ATOM 904 C C . THR A 1 119 ? -10.323 -2.285 -13.734 1.00 92.31 119 THR A C 1
ATOM 906 O O . THR A 1 119 ? -10.916 -3.291 -13.339 1.00 92.31 119 THR A O 1
ATOM 909 N N . LEU A 1 120 ? -9.932 -1.331 -12.883 1.00 91.12 120 LEU A N 1
ATOM 910 C CA . LEU A 1 120 ? -10.092 -1.451 -11.439 1.00 91.12 120 LEU A CA 1
ATOM 911 C C . LEU A 1 120 ? -11.526 -1.129 -11.010 1.00 91.12 120 LEU A C 1
ATOM 913 O O . LEU A 1 120 ? -11.997 -0.002 -11.122 1.00 91.12 120 LEU A O 1
ATOM 917 N N . SER A 1 121 ? -12.192 -2.113 -10.409 1.00 91.31 121 SER A N 1
ATOM 918 C CA . SER A 1 121 ? -13.473 -1.925 -9.721 1.00 91.31 121 SER A CA 1
ATOM 919 C C . SER A 1 121 ? -13.246 -1.785 -8.215 1.00 91.31 121 SER A C 1
ATOM 921 O O . SER A 1 121 ? -13.247 -2.770 -7.477 1.00 91.31 121 SER A O 1
ATOM 923 N N . LEU A 1 122 ? -13.011 -0.556 -7.747 1.00 91.81 122 LEU A N 1
ATOM 924 C CA . LEU A 1 122 ? -12.802 -0.256 -6.326 1.00 91.81 122 LEU A CA 1
ATOM 925 C C . LEU A 1 122 ? -13.360 1.114 -5.932 1.00 91.81 122 LEU A C 1
ATOM 927 O O . LEU A 1 122 ? -13.528 2.002 -6.764 1.00 91.81 122 LEU A O 1
ATOM 931 N N . ARG A 1 123 ? -13.592 1.306 -4.630 1.00 92.62 123 ARG A N 1
ATOM 932 C CA . ARG A 1 123 ? -13.922 2.608 -4.038 1.00 92.62 123 ARG A CA 1
ATOM 933 C C . ARG A 1 123 ? -12.730 3.107 -3.229 1.00 92.62 123 ARG A C 1
ATOM 935 O O . ARG A 1 123 ? -12.508 2.640 -2.115 1.00 92.62 123 ARG A O 1
ATOM 942 N N . ALA A 1 124 ? -11.976 4.050 -3.785 1.00 94.94 124 ALA A N 1
ATOM 943 C CA . ALA A 1 124 ? -10.864 4.683 -3.086 1.00 94.94 124 ALA A CA 1
ATOM 944 C C . ALA A 1 124 ? -11.375 5.769 -2.127 1.00 94.94 124 ALA A C 1
ATOM 946 O O . ALA A 1 124 ? -12.203 6.605 -2.488 1.00 94.94 124 ALA A O 1
ATOM 947 N N . ASN A 1 125 ? -10.866 5.766 -0.897 1.00 95.94 125 ASN A N 1
ATOM 948 C CA . ASN A 1 125 ? -11.089 6.826 0.082 1.00 95.94 125 ASN A CA 1
ATOM 949 C C . ASN A 1 125 ? -10.028 7.934 -0.037 1.00 95.94 125 ASN A C 1
ATOM 951 O O . ASN A 1 125 ? -10.311 9.090 0.283 1.00 95.94 125 ASN A O 1
ATOM 955 N N . ALA A 1 126 ? -8.820 7.596 -0.495 1.00 94.75 126 ALA A N 1
ATOM 956 C CA . ALA A 1 126 ? -7.705 8.519 -0.689 1.00 94.75 126 ALA A CA 1
ATOM 957 C C . ALA A 1 126 ? -6.925 8.182 -1.968 1.00 94.75 126 ALA A C 1
ATOM 959 O O . ALA A 1 126 ? -6.848 7.014 -2.350 1.00 94.75 126 ALA A O 1
ATOM 960 N N . PHE A 1 127 ? -6.328 9.203 -2.589 1.00 92.56 127 PHE A N 1
ATOM 961 C CA . PHE A 1 127 ? -5.526 9.067 -3.807 1.00 92.56 127 PHE A CA 1
ATOM 962 C C . PHE A 1 127 ? -4.123 9.629 -3.585 1.00 92.56 127 PHE A C 1
ATOM 964 O O . PHE A 1 127 ? -3.951 10.784 -3.187 1.00 92.56 127 PHE A O 1
ATOM 971 N N . PHE A 1 128 ? -3.109 8.808 -3.836 1.00 91.50 128 PHE A N 1
ATOM 972 C CA . PHE A 1 128 ? -1.701 9.172 -3.747 1.00 91.50 128 PHE A CA 1
ATOM 973 C C . PHE A 1 128 ? -1.138 9.223 -5.168 1.00 91.50 128 PHE A C 1
ATOM 975 O O . PHE A 1 128 ? -0.844 8.201 -5.779 1.00 91.50 128 PHE A O 1
ATOM 982 N N . SER A 1 129 ? -1.017 10.425 -5.725 1.00 79.00 129 SER A N 1
ATOM 983 C CA . SER A 1 129 ? -0.434 10.605 -7.054 1.00 79.00 129 SER A CA 1
ATOM 984 C C . SER A 1 129 ? 1.000 11.088 -6.922 1.00 79.00 129 SER A C 1
ATOM 986 O O . SER A 1 129 ? 1.247 12.222 -6.502 1.00 79.00 129 SER A O 1
ATOM 988 N N . THR A 1 130 ? 1.957 10.245 -7.302 1.00 64.12 130 THR A N 1
ATOM 989 C CA . THR A 1 130 ? 3.331 10.691 -7.518 1.00 64.12 130 THR A CA 1
ATOM 990 C C . THR A 1 130 ? 3.441 11.161 -8.968 1.00 64.12 130 THR A C 1
ATOM 992 O O . THR A 1 130 ? 3.556 10.368 -9.896 1.00 64.12 130 THR A O 1
ATOM 995 N N . ALA A 1 131 ? 3.329 12.471 -9.206 1.00 54.22 131 ALA A N 1
ATOM 996 C CA . ALA A 1 131 ? 3.598 13.014 -10.537 1.00 54.22 131 ALA A CA 1
ATOM 997 C C . ALA A 1 131 ? 5.013 12.578 -10.959 1.00 54.22 131 ALA A C 1
ATOM 999 O O . ALA A 1 131 ? 5.969 12.818 -10.215 1.00 54.22 131 ALA A O 1
ATOM 1000 N N . LEU A 1 132 ? 5.122 11.891 -12.105 1.00 45.78 132 LEU A N 1
ATOM 1001 C CA . LEU A 1 132 ? 6.335 11.229 -12.590 1.00 45.78 132 LEU A CA 1
ATOM 1002 C C . LEU A 1 132 ? 7.552 12.168 -12.544 1.00 45.78 132 LEU A C 1
ATOM 1004 O O . LEU A 1 132 ? 7.798 12.944 -13.464 1.00 45.78 132 LEU A O 1
ATOM 1008 N N . ARG A 1 133 ? 8.373 12.056 -11.498 1.00 39.66 133 ARG A N 1
ATOM 1009 C CA . ARG A 1 133 ? 9.783 12.435 -11.592 1.00 39.66 133 ARG A CA 1
ATOM 1010 C C . ARG A 1 133 ? 10.532 11.212 -12.120 1.00 39.66 133 ARG A C 1
ATOM 1012 O O . ARG A 1 133 ? 10.356 10.134 -11.551 1.00 39.66 133 ARG A O 1
ATOM 1019 N N . PRO A 1 134 ? 11.355 11.333 -13.175 1.00 38.44 134 PRO A N 1
ATOM 1020 C CA . PRO A 1 134 ? 12.123 10.203 -13.686 1.00 38.44 134 PRO A CA 1
ATOM 1021 C C . PRO A 1 134 ? 13.008 9.643 -12.563 1.00 38.44 134 PRO A C 1
ATOM 1023 O O . PRO A 1 134 ? 13.896 10.332 -12.053 1.00 38.44 134 PRO A O 1
ATOM 1026 N N . ARG A 1 135 ? 12.731 8.406 -12.125 1.00 50.41 135 ARG A N 1
ATOM 1027 C CA . ARG A 1 135 ? 13.521 7.736 -11.084 1.00 50.41 135 ARG A CA 1
ATOM 1028 C C . ARG A 1 135 ? 14.894 7.392 -11.650 1.00 50.41 135 ARG A C 1
ATOM 1030 O O . ARG A 1 135 ? 15.008 6.625 -12.600 1.00 50.41 135 ARG A O 1
ATOM 1037 N N . ARG A 1 136 ? 15.948 7.903 -11.010 1.00 41.38 136 ARG A N 1
ATOM 1038 C CA . ARG A 1 136 ? 17.269 7.266 -11.043 1.00 41.38 136 ARG A CA 1
ATOM 1039 C C . ARG A 1 136 ? 17.197 6.050 -10.123 1.00 41.38 136 ARG A C 1
ATOM 1041 O O . ARG A 1 136 ? 17.105 6.213 -8.910 1.00 41.38 136 ARG A O 1
ATOM 1048 N N . THR A 1 137 ? 17.198 4.848 -10.685 1.00 44.81 137 THR A N 1
ATOM 1049 C CA . THR A 1 137 ? 17.410 3.616 -9.919 1.00 44.81 137 THR A CA 1
ATOM 1050 C C . THR A 1 137 ? 18.869 3.584 -9.458 1.00 44.81 137 THR A C 1
ATOM 1052 O O . THR A 1 137 ? 19.755 3.626 -10.317 1.00 44.81 137 THR A O 1
ATOM 1055 N N . PRO A 1 138 ? 19.171 3.536 -8.149 1.00 42.19 138 PRO A N 1
ATOM 1056 C CA . PRO A 1 138 ? 20.531 3.285 -7.697 1.00 42.19 138 PRO A CA 1
ATOM 1057 C C . PRO A 1 138 ? 20.896 1.846 -8.074 1.00 42.19 138 PRO A C 1
ATOM 1059 O O . PRO A 1 138 ? 20.519 0.894 -7.401 1.00 42.19 138 PRO A O 1
ATOM 1062 N N . THR A 1 139 ? 21.592 1.675 -9.196 1.00 39.44 139 THR A N 1
ATOM 1063 C CA . THR A 1 139 ? 22.189 0.389 -9.561 1.00 39.44 139 THR A CA 1
ATOM 1064 C C . THR A 1 1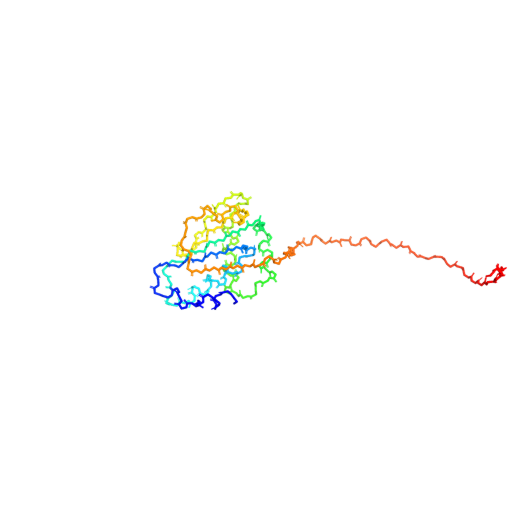39 ? 23.317 0.100 -8.580 1.00 39.44 139 THR A C 1
ATOM 1066 O O . THR A 1 139 ? 24.230 0.922 -8.451 1.00 39.44 139 THR A O 1
ATOM 1069 N N . CYS A 1 140 ? 23.276 -1.048 -7.902 1.00 52.81 140 CYS A N 1
ATOM 1070 C CA . CYS A 1 140 ? 24.378 -1.488 -7.054 1.00 52.81 140 CYS A CA 1
ATOM 1071 C C . CYS A 1 140 ? 25.645 -1.607 -7.914 1.00 52.81 140 CYS A C 1
ATOM 1073 O O . CYS A 1 140 ? 25.715 -2.396 -8.860 1.00 52.81 140 CYS A O 1
ATOM 1075 N N . GLY A 1 141 ? 26.627 -0.751 -7.640 1.00 42.84 141 GLY A N 1
ATOM 1076 C CA . GLY A 1 141 ? 27.881 -0.740 -8.368 1.00 42.84 141 GLY A CA 1
ATOM 1077 C C . GLY A 1 141 ? 28.662 -2.017 -8.086 1.00 42.84 141 GLY A C 1
ATOM 1078 O O . GLY A 1 141 ? 29.167 -2.210 -6.985 1.00 42.84 141 GLY A O 1
ATOM 1079 N N . ARG A 1 142 ? 28.862 -2.845 -9.113 1.00 39.00 142 ARG A N 1
ATOM 1080 C CA . ARG A 1 142 ? 30.088 -3.646 -9.204 1.00 39.00 142 ARG A CA 1
ATOM 1081 C C . ARG A 1 142 ? 31.257 -2.646 -9.153 1.00 39.00 142 ARG A C 1
ATOM 1083 O O . ARG A 1 142 ? 31.166 -1.631 -9.853 1.00 39.00 142 ARG A O 1
ATOM 1090 N N . PRO A 1 143 ? 32.322 -2.857 -8.358 1.00 37.28 143 PRO A N 1
ATOM 1091 C CA . PRO A 1 143 ? 33.430 -1.913 -8.323 1.00 37.28 143 PRO A CA 1
ATOM 1092 C C . PRO A 1 143 ? 33.997 -1.794 -9.738 1.00 37.28 143 PRO A C 1
ATOM 1094 O O . PRO A 1 143 ? 34.549 -2.746 -10.288 1.00 37.28 143 PRO A O 1
ATOM 1097 N N . ARG A 1 144 ? 33.809 -0.625 -10.360 1.00 36.56 144 ARG A N 1
ATOM 1098 C CA . ARG A 1 144 ? 34.507 -0.262 -11.589 1.00 36.56 144 ARG A CA 1
ATOM 1099 C C . ARG A 1 144 ? 35.971 -0.121 -11.196 1.00 36.56 144 ARG A C 1
ATOM 1101 O O . ARG A 1 144 ? 36.389 0.922 -10.705 1.00 36.56 144 ARG A O 1
ATOM 1108 N N . SER A 1 145 ? 36.734 -1.192 -11.378 1.00 39.56 145 SER A N 1
ATOM 1109 C CA . SER A 1 145 ? 38.187 -1.137 -11.407 1.00 39.56 145 SER A CA 1
ATOM 1110 C C . SER A 1 145 ? 38.577 -0.149 -12.500 1.00 39.56 145 SER A C 1
ATOM 1112 O O . SER A 1 145 ? 38.443 -0.421 -13.694 1.00 39.56 145 SER A O 1
ATOM 1114 N N . SER A 1 146 ? 38.992 1.041 -12.081 1.00 39.31 146 SER A N 1
ATOM 1115 C CA . SER A 1 146 ? 39.616 2.024 -12.944 1.00 39.31 146 SER A CA 1
ATOM 1116 C C . SER A 1 146 ? 40.958 1.452 -13.393 1.00 39.31 146 SER A C 1
ATOM 1118 O O . SER A 1 146 ? 41.949 1.476 -12.666 1.00 39.31 146 SER A O 1
ATOM 1120 N N . VAL A 1 147 ? 41.003 0.920 -14.615 1.00 37.91 147 VAL A N 1
ATOM 1121 C CA . VAL A 1 147 ? 42.270 0.758 -15.327 1.00 37.91 147 VAL A CA 1
ATOM 1122 C C . VAL A 1 147 ? 42.823 2.166 -15.546 1.00 37.91 147 VAL A C 1
ATOM 1124 O O . VAL A 1 147 ? 42.352 2.933 -16.384 1.00 37.91 147 VAL A O 1
ATOM 1127 N N . ARG A 1 148 ? 43.806 2.538 -14.720 1.00 37.22 148 ARG A N 1
ATOM 1128 C CA . ARG A 1 148 ? 44.718 3.648 -14.996 1.00 37.22 148 ARG A CA 1
ATOM 1129 C C . ARG A 1 148 ? 45.603 3.206 -16.154 1.00 37.22 148 ARG A C 1
ATOM 1131 O O . ARG A 1 148 ? 46.548 2.454 -15.940 1.00 37.22 148 ARG A O 1
ATOM 1138 N N . SER A 1 149 ? 45.337 3.702 -17.358 1.00 32.34 149 SER A N 1
ATOM 1139 C CA . SER A 1 149 ? 46.387 3.728 -18.372 1.00 32.34 149 SER A CA 1
ATOM 1140 C C . SER A 1 149 ? 47.281 4.934 -18.089 1.00 32.34 149 SER A C 1
ATOM 1142 O O . SER A 1 149 ? 46.858 6.084 -18.206 1.00 32.34 149 SER A O 1
ATOM 1144 N N . ARG A 1 150 ? 48.501 4.664 -17.612 1.00 39.53 150 ARG A N 1
ATOM 1145 C CA . ARG A 1 150 ? 49.599 5.635 -17.576 1.00 39.53 150 ARG A CA 1
ATOM 1146 C C . ARG A 1 150 ? 50.125 5.797 -18.996 1.00 39.53 150 ARG A C 1
ATOM 1148 O O . ARG A 1 150 ? 50.633 4.827 -19.540 1.00 39.53 150 ARG A O 1
ATOM 1155 N N . VAL A 1 151 ? 50.149 7.025 -19.506 1.00 35.09 151 VAL A N 1
ATOM 1156 C CA . VAL A 1 151 ? 51.223 7.468 -20.404 1.00 35.09 151 VAL A CA 1
ATOM 1157 C C . VAL A 1 151 ? 51.581 8.917 -20.070 1.00 35.09 151 VAL A C 1
ATOM 1159 O O . VAL A 1 151 ? 50.732 9.800 -20.018 1.00 35.09 151 VAL A O 1
ATOM 1162 N N . SER A 1 152 ? 52.858 9.149 -19.799 1.00 37.16 152 SER A N 1
ATOM 1163 C CA . SER A 1 152 ? 53.568 10.435 -19.762 1.00 37.16 152 SER A CA 1
ATOM 1164 C C . SER A 1 152 ? 55.062 10.087 -19.787 1.00 37.16 152 SER A C 1
ATOM 1166 O O . SER A 1 152 ? 55.402 9.007 -19.296 1.00 37.16 152 SER A O 1
ATOM 1168 N N . PRO A 1 153 ? 55.985 10.984 -20.165 1.00 51.47 153 PRO A N 1
ATOM 1169 C CA . PRO A 1 153 ? 55.910 12.137 -21.070 1.00 51.47 153 PRO A CA 1
ATOM 1170 C C . PRO A 1 153 ? 57.062 12.092 -22.110 1.00 51.47 153 PRO A C 1
ATOM 1172 O O . PRO A 1 153 ? 57.992 11.306 -21.970 1.00 51.47 153 PRO A O 1
ATOM 1175 N N . THR A 1 154 ? 57.093 12.972 -23.115 1.00 36.47 154 THR A N 1
ATOM 1176 C CA . THR A 1 154 ? 58.378 13.429 -23.689 1.00 36.47 154 THR A CA 1
ATOM 1177 C C . THR A 1 154 ? 58.267 14.874 -24.174 1.00 36.47 154 THR A C 1
ATOM 1179 O O . THR A 1 154 ? 57.435 15.236 -24.996 1.00 36.47 154 THR A O 1
ATOM 1182 N N . THR A 1 155 ? 59.127 15.683 -23.570 1.00 45.16 155 THR A N 1
ATOM 1183 C CA . THR A 1 155 ? 59.536 17.069 -23.819 1.00 45.16 155 THR A CA 1
ATOM 1184 C C . THR A 1 155 ? 60.030 17.360 -25.238 1.00 45.16 155 THR A C 1
ATOM 1186 O O . THR A 1 155 ? 60.818 16.573 -25.745 1.00 45.16 155 THR A O 1
ATOM 1189 N N . ALA A 1 156 ? 59.756 18.568 -25.765 1.00 37.78 156 ALA A N 1
ATOM 1190 C CA . ALA A 1 156 ? 60.787 19.469 -26.326 1.00 37.78 156 ALA A CA 1
ATOM 1191 C C . ALA A 1 156 ? 60.250 20.867 -26.744 1.00 37.78 156 ALA A C 1
ATOM 1193 O O . ALA A 1 156 ? 59.526 21.018 -27.716 1.00 37.78 156 ALA A O 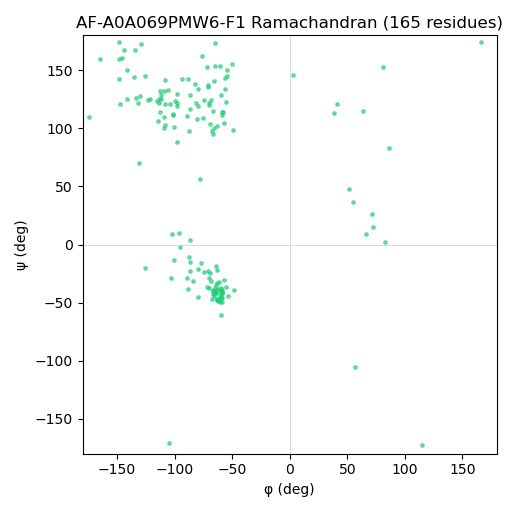1
ATOM 1194 N N . ARG A 1 157 ? 60.653 21.884 -25.967 1.00 38.75 157 ARG A N 1
ATOM 1195 C CA . ARG A 1 157 ? 61.330 23.154 -26.338 1.00 38.75 157 ARG A CA 1
ATOM 1196 C C . ARG A 1 157 ? 60.939 23.983 -27.603 1.00 38.75 157 ARG A C 1
ATOM 1198 O O . ARG A 1 157 ? 61.240 23.598 -28.718 1.00 38.75 157 ARG A O 1
ATOM 1205 N N . ARG A 1 158 ? 60.542 25.242 -27.312 1.00 39.50 158 ARG A N 1
ATOM 1206 C CA . ARG A 1 158 ? 60.934 26.581 -27.863 1.00 39.50 158 ARG A CA 1
ATOM 1207 C C . ARG A 1 158 ? 60.679 27.012 -29.339 1.00 39.50 158 ARG A C 1
ATOM 1209 O O . ARG A 1 158 ? 61.447 26.659 -30.218 1.00 39.50 158 ARG A O 1
ATOM 1216 N N . SER A 1 159 ? 59.806 28.036 -29.444 1.00 37.34 159 SER A N 1
ATOM 1217 C CA . SER A 1 159 ? 59.981 29.403 -30.037 1.00 37.34 159 SER A CA 1
ATOM 1218 C C . SER A 1 159 ? 59.892 29.674 -31.576 1.00 37.34 159 SER A C 1
ATOM 1220 O O . SER A 1 159 ? 60.134 28.762 -32.351 1.00 37.34 159 SER A O 1
ATOM 1222 N N . PRO A 1 160 ? 59.504 30.921 -31.996 1.00 61.44 160 PRO A N 1
ATOM 1223 C CA . PRO A 1 160 ? 58.766 31.305 -33.243 1.00 61.44 160 PRO A CA 1
ATOM 1224 C C . PRO A 1 160 ? 59.700 31.964 -34.326 1.00 61.44 160 PRO A C 1
ATOM 1226 O O . PRO A 1 160 ? 60.901 31.895 -34.052 1.00 61.44 160 PRO A O 1
ATOM 1229 N N . PRO A 1 161 ? 59.310 32.580 -35.501 1.00 53.31 161 PRO A N 1
ATOM 1230 C CA . PRO A 1 161 ? 58.233 33.581 -35.785 1.00 53.31 161 PRO A CA 1
ATOM 1231 C C . PRO A 1 161 ? 57.510 33.567 -37.184 1.00 53.31 161 PRO A C 1
ATOM 1233 O O . PRO A 1 161 ? 57.850 32.801 -38.076 1.00 53.31 161 PRO A O 1
ATOM 1236 N N . THR A 1 162 ? 56.481 34.437 -37.289 1.00 44.50 162 THR A N 1
ATOM 1237 C CA . THR A 1 162 ? 55.863 35.267 -38.386 1.00 44.50 162 THR A CA 1
ATOM 1238 C C . THR A 1 162 ? 56.438 35.145 -39.830 1.00 44.50 162 THR A C 1
ATOM 1240 O O . THR A 1 162 ? 57.657 35.027 -39.940 1.00 44.50 162 THR A O 1
ATOM 1243 N N . PRO A 1 163 ? 55.651 35.250 -40.946 1.00 55.19 163 PRO A N 1
ATOM 1244 C CA . PRO A 1 163 ? 55.007 36.507 -41.395 1.00 55.19 163 PRO A CA 1
ATOM 1245 C C . PRO A 1 163 ? 53.598 36.446 -42.038 1.00 55.19 163 PRO A C 1
ATOM 1247 O O . PRO A 1 163 ? 53.078 35.386 -42.369 1.00 55.19 163 PRO A O 1
ATOM 1250 N N . ALA A 1 164 ? 53.002 37.644 -42.167 1.00 45.62 164 ALA A N 1
ATOM 1251 C CA . ALA A 1 164 ? 51.764 37.998 -42.885 1.00 45.62 164 ALA A CA 1
ATOM 1252 C C . ALA A 1 164 ? 51.883 37.789 -44.422 1.00 45.62 164 ALA A C 1
ATOM 1254 O O . ALA A 1 164 ? 52.992 37.495 -44.878 1.00 45.62 164 ALA A O 1
ATOM 1255 N N . PRO A 1 165 ? 50.803 37.931 -45.231 1.00 55.78 165 PRO A N 1
ATOM 1256 C CA . PRO A 1 165 ? 50.334 39.271 -45.638 1.00 55.78 165 PRO A CA 1
ATOM 1257 C C . PRO A 1 165 ? 48.809 39.446 -45.869 1.00 55.78 165 PRO A C 1
ATOM 1259 O O . PRO A 1 165 ? 48.064 38.495 -46.080 1.00 55.78 165 PRO A O 1
ATOM 1262 N N . GLU A 1 166 ? 48.414 40.723 -45.803 1.00 44.53 166 GLU A N 1
ATOM 1263 C CA . GLU A 1 166 ? 47.456 41.482 -46.637 1.00 44.53 166 GLU A CA 1
ATOM 1264 C C . GLU A 1 166 ? 46.159 40.820 -47.145 1.00 44.53 166 GLU A C 1
ATOM 1266 O O . GLU A 1 166 ? 46.165 40.030 -48.086 1.00 44.53 166 GLU A O 1
ATOM 1271 N N . THR A 1 167 ? 45.008 41.300 -46.658 1.00 51.00 167 THR A N 1
ATOM 1272 C CA . THR A 1 167 ? 44.141 42.259 -47.387 1.00 51.00 167 THR A CA 1
ATOM 1273 C C . THR A 1 167 ? 43.185 42.958 -46.424 1.00 51.00 167 THR A C 1
ATOM 1275 O O . THR A 1 167 ? 42.829 42.335 -45.399 1.00 51.00 167 THR A O 1
#

pLDDT: mean 82.84, std 21.9, range [32.34, 98.62]

Solvent-accessible surface area (backbone atoms only — not comparable to full-atom values): 10466 Å² total; per-residue (Å²): 126,64,50,61,80,62,47,44,68,70,73,33,42,83,29,73,60,38,29,38,37,35,44,63,42,74,87,38,60,69,57,48,52,48,51,52,52,46,72,72,37,93,54,42,34,66,26,41,37,40,36,30,28,23,70,75,73,64,52,51,66,57,46,47,53,51,41,75,75,70,50,82,50,68,74,55,39,55,51,50,50,54,50,43,73,61,50,74,77,100,57,80,45,78,44,80,44,69,36,78,93,60,30,34,32,40,36,45,29,39,38,52,59,86,69,47,57,84,71,60,90,78,77,66,76,36,79,45,77,59,77,87,67,87,78,81,75,86,71,84,75,72,83,77,76,74,80,78,82,86,84,83,89,84,89,84,86,86,87,89,84,88,84,85,84,90,134

Foldseek 3Di:
DFQVVLVPPVVQFPAQEAEEEEEACDLVPVVLVVVLSQVPDPRGHQAYEYEYEHADDDQLVLSLVCCVVPPPDPSSSVVSVLCSVQPDPQDAAWDWDADPNNRYIYIYGHHDCVVVVVVDDDDHSYYHYDPDDPDDRPDDDPPPPPPDDDDDDDDDDDDDDDDDDDD